Protein AF-A0A7V4M7P3-F1 (afdb_monomer_lite)

Structure (mmCIF, N/CA/C/O backbone):
data_AF-A0A7V4M7P3-F1
#
_entry.id   AF-A0A7V4M7P3-F1
#
loop_
_atom_site.group_PDB
_atom_site.id
_atom_site.type_symbol
_atom_site.label_atom_id
_atom_site.label_alt_id
_atom_site.label_comp_id
_atom_site.label_asym_id
_atom_site.label_entity_id
_atom_site.label_seq_id
_atom_site.pdbx_PDB_ins_code
_atom_site.Cartn_x
_atom_site.Cartn_y
_atom_site.Cartn_z
_atom_site.occupancy
_atom_site.B_iso_or_equiv
_atom_site.auth_seq_id
_atom_site.auth_comp_id
_atom_site.auth_asym_id
_atom_site.auth_atom_id
_atom_site.pdbx_PDB_model_num
ATOM 1 N N . MET A 1 1 ? 1.910 -4.313 -19.847 1.00 53.31 1 MET A N 1
ATOM 2 C CA . MET A 1 1 ? 0.490 -4.095 -19.519 1.00 53.31 1 MET A CA 1
ATOM 3 C C . MET A 1 1 ? 0.227 -3.585 -18.093 1.00 53.31 1 MET A C 1
ATOM 5 O O . MET A 1 1 ? -0.874 -3.086 -17.910 1.00 53.31 1 MET A O 1
ATOM 9 N N . PRO A 1 2 ? 1.155 -3.597 -17.107 1.00 72.12 2 PRO A N 1
ATOM 10 C CA . PRO A 1 2 ? 0.784 -3.176 -15.752 1.00 72.12 2 PRO A CA 1
ATOM 11 C C . PRO A 1 2 ? 0.782 -1.652 -15.517 1.00 72.12 2 PRO A C 1
ATOM 13 O O . PRO A 1 2 ? 0.128 -1.209 -14.586 1.00 72.12 2 PRO A O 1
ATOM 16 N N . ALA A 1 3 ? 1.414 -0.833 -16.373 1.00 81.75 3 ALA A N 1
ATOM 17 C CA . ALA A 1 3 ? 1.549 0.619 -16.157 1.00 81.75 3 ALA A CA 1
ATOM 18 C C . ALA A 1 3 ? 0.214 1.352 -15.902 1.00 81.75 3 ALA A C 1
ATOM 20 O O . ALA A 1 3 ? 0.038 1.976 -14.858 1.00 81.75 3 ALA A O 1
ATOM 21 N N . HIS A 1 4 ? -0.758 1.232 -16.815 1.00 90.56 4 HIS A N 1
ATOM 22 C CA . HIS A 1 4 ? -2.083 1.846 -16.637 1.00 90.56 4 HIS A CA 1
ATOM 23 C C . HIS A 1 4 ? -2.859 1.228 -15.465 1.00 90.56 4 HIS A C 1
ATOM 25 O O . HIS A 1 4 ? -3.586 1.936 -14.773 1.00 90.56 4 HIS A O 1
ATOM 31 N N . GLY A 1 5 ? -2.670 -0.073 -15.218 1.00 95.06 5 GLY A N 1
ATOM 32 C CA . GLY A 1 5 ? -3.267 -0.767 -14.079 1.00 95.06 5 GLY A CA 1
ATOM 33 C C . GLY A 1 5 ? -2.777 -0.204 -12.747 1.00 95.06 5 GLY A C 1
ATOM 34 O O . GLY A 1 5 ? -3.590 0.104 -11.884 1.00 95.06 5 GLY A O 1
ATOM 35 N N . PHE A 1 6 ? -1.469 0.012 -12.600 1.00 96.44 6 PHE A N 1
ATOM 36 C CA . PHE A 1 6 ? -0.880 0.614 -11.404 1.00 96.44 6 PHE A CA 1
ATOM 37 C C . PHE A 1 6 ? -1.306 2.067 -11.201 1.00 96.44 6 PHE A C 1
ATOM 39 O O . PHE A 1 6 ? -1.576 2.453 -10.069 1.00 96.44 6 PHE A O 1
ATOM 46 N N . LEU A 1 7 ? -1.447 2.856 -12.271 1.00 96.88 7 LEU A N 1
ATOM 47 C CA . LEU A 1 7 ? -1.985 4.219 -12.170 1.00 96.88 7 LEU A CA 1
ATOM 48 C C . LEU A 1 7 ? -3.429 4.225 -11.662 1.00 96.88 7 LEU A C 1
ATOM 50 O O . LEU A 1 7 ? -3.742 4.939 -10.711 1.00 96.88 7 LEU A O 1
ATOM 54 N N . GLY A 1 8 ? -4.295 3.410 -12.272 1.00 97.81 8 GLY A N 1
ATOM 55 C CA . GLY A 1 8 ? -5.697 3.307 -11.871 1.00 97.81 8 GLY A CA 1
ATOM 56 C C . GLY A 1 8 ? -5.849 2.794 -10.440 1.00 97.81 8 GLY A C 1
ATOM 57 O O . GLY A 1 8 ? -6.530 3.417 -9.629 1.00 97.81 8 GLY A O 1
ATOM 58 N N . LEU A 1 9 ? -5.161 1.700 -10.102 1.00 98.06 9 LEU A N 1
ATOM 59 C CA . LEU A 1 9 ? -5.172 1.135 -8.752 1.00 98.06 9 LEU A CA 1
ATOM 60 C C . LEU A 1 9 ? -4.588 2.108 -7.727 1.00 98.06 9 LEU A C 1
ATOM 62 O O . LEU A 1 9 ? -5.192 2.308 -6.682 1.00 98.06 9 LEU A O 1
ATOM 66 N N . GLY A 1 10 ? -3.457 2.745 -8.025 1.00 98.44 10 GLY A N 1
ATOM 67 C CA . GLY A 1 10 ? -2.821 3.712 -7.135 1.00 98.44 10 GLY A CA 1
ATOM 68 C C . GLY A 1 10 ? -3.724 4.910 -6.853 1.00 98.44 10 GLY A C 1
ATOM 69 O O . GLY A 1 10 ? -3.871 5.301 -5.699 1.00 98.44 10 GLY A O 1
ATOM 70 N N . GLY A 1 11 ? -4.408 5.437 -7.874 1.00 98.69 11 GLY A N 1
ATOM 71 C CA . GLY A 1 11 ? -5.396 6.504 -7.708 1.00 98.69 11 GLY A CA 1
ATOM 72 C C . GLY A 1 11 ? -6.587 6.089 -6.838 1.00 98.69 11 GLY A C 1
ATOM 73 O O . GLY A 1 11 ? -6.955 6.812 -5.913 1.00 98.69 11 GLY A O 1
ATOM 74 N N . LEU A 1 12 ? -7.159 4.905 -7.082 1.00 98.75 12 LEU A N 1
ATOM 75 C CA . LEU A 1 12 ? -8.274 4.378 -6.284 1.00 98.75 12 LEU A CA 1
ATOM 76 C C . LEU A 1 12 ? -7.870 4.110 -4.827 1.00 98.75 12 LEU A C 1
ATOM 78 O O . LEU A 1 12 ? -8.619 4.439 -3.909 1.00 98.75 12 LEU A O 1
ATOM 82 N N . LEU A 1 13 ? -6.679 3.554 -4.604 1.00 98.81 13 LEU A N 1
ATOM 83 C CA . LEU A 1 13 ? -6.144 3.284 -3.269 1.00 98.81 13 LEU A CA 1
ATOM 84 C C . LEU A 1 13 ? -5.814 4.582 -2.525 1.00 98.81 13 LEU A C 1
ATOM 86 O O . LEU A 1 13 ? -6.142 4.712 -1.349 1.00 98.81 13 LEU A O 1
ATOM 90 N N . ALA A 1 14 ? -5.261 5.588 -3.209 1.00 98.81 14 ALA A N 1
ATOM 91 C CA . ALA A 1 14 ? -5.043 6.907 -2.622 1.00 98.81 14 ALA A CA 1
ATOM 92 C C . ALA A 1 14 ? -6.375 7.558 -2.217 1.00 98.81 14 ALA A C 1
ATOM 94 O O . ALA A 1 14 ? -6.498 8.048 -1.096 1.00 98.81 14 ALA A O 1
ATOM 95 N N . ALA A 1 15 ? -7.401 7.497 -3.074 1.00 98.81 15 ALA A N 1
ATOM 96 C CA . ALA A 1 15 ? -8.739 7.988 -2.746 1.00 98.81 15 ALA A CA 1
ATOM 97 C C . ALA A 1 15 ? -9.341 7.257 -1.530 1.00 98.81 15 ALA A C 1
ATOM 99 O O . ALA A 1 15 ? -9.865 7.898 -0.617 1.00 98.81 15 ALA A O 1
ATOM 100 N N . ALA A 1 16 ? -9.205 5.928 -1.468 1.00 98.81 16 ALA A N 1
ATOM 101 C CA . ALA A 1 16 ? -9.634 5.137 -0.318 1.00 98.81 16 ALA A CA 1
ATOM 102 C C . ALA A 1 16 ? -8.871 5.519 0.963 1.00 98.81 16 ALA A C 1
ATOM 104 O O . ALA A 1 16 ? -9.480 5.642 2.025 1.00 98.81 16 ALA A O 1
ATOM 105 N N . ALA A 1 17 ? -7.560 5.759 0.877 1.00 98.75 17 ALA A N 1
ATOM 106 C CA . ALA A 1 17 ? -6.753 6.217 2.003 1.00 98.75 17 ALA A CA 1
ATOM 107 C C . ALA A 1 17 ? -7.193 7.604 2.506 1.00 98.75 17 ALA A C 1
ATOM 109 O O . ALA A 1 17 ? -7.270 7.798 3.718 1.00 98.75 17 ALA A O 1
ATOM 110 N N . VAL A 1 18 ? -7.556 8.541 1.618 1.00 98.62 18 VAL A N 1
ATOM 111 C CA . VAL A 1 18 ? -8.148 9.835 2.019 1.00 98.62 18 VAL A CA 1
ATOM 112 C C . VAL A 1 18 ? -9.466 9.625 2.760 1.00 98.62 18 VAL A C 1
ATOM 114 O O . VAL A 1 18 ? -9.647 10.175 3.845 1.00 98.62 18 VAL A O 1
ATOM 117 N N . ALA A 1 19 ? -10.372 8.813 2.207 1.00 98.62 19 ALA A N 1
ATOM 118 C CA . ALA A 1 19 ? -11.671 8.546 2.821 1.00 98.62 19 ALA A CA 1
ATOM 119 C C . ALA A 1 19 ? -11.521 7.911 4.214 1.00 98.62 19 ALA A C 1
ATOM 121 O O . ALA A 1 19 ? -12.120 8.378 5.182 1.00 98.62 19 ALA A O 1
ATOM 122 N N . LEU A 1 20 ? -10.661 6.896 4.340 1.00 98.25 20 LEU A N 1
ATOM 123 C CA . LEU A 1 20 ? -10.349 6.260 5.620 1.00 98.25 20 LEU A CA 1
ATOM 124 C C . LEU A 1 20 ? -9.691 7.248 6.589 1.00 98.25 20 LEU A C 1
ATOM 126 O O . LEU A 1 20 ? -10.092 7.315 7.745 1.00 98.25 20 LEU A O 1
ATOM 130 N N . GLY A 1 21 ? -8.747 8.072 6.133 1.00 97.81 21 GLY A N 1
ATOM 131 C CA . GLY A 1 21 ? -8.128 9.116 6.953 1.00 97.81 21 GLY A CA 1
ATOM 132 C C . GLY A 1 21 ? -9.138 10.120 7.508 1.00 97.81 21 GLY A C 1
ATOM 133 O O . GLY A 1 21 ? -9.087 10.450 8.695 1.00 97.81 21 GLY A O 1
ATOM 134 N N . ALA A 1 22 ? -10.099 10.546 6.685 1.00 97.38 22 ALA A N 1
ATOM 135 C CA . ALA A 1 22 ? -11.184 11.425 7.109 1.00 97.38 22 ALA A CA 1
ATOM 136 C C . ALA A 1 22 ? -12.079 10.761 8.169 1.00 97.38 22 ALA A C 1
ATOM 138 O O . ALA A 1 22 ? -12.398 11.408 9.172 1.00 97.38 22 ALA A O 1
ATOM 139 N N . LEU A 1 23 ? -12.415 9.474 7.996 1.00 95.38 23 LEU A N 1
ATOM 140 C CA . LEU A 1 23 ? -13.143 8.681 8.996 1.00 95.38 23 LEU A CA 1
ATOM 141 C C . LEU A 1 23 ? -12.370 8.590 10.317 1.00 95.38 23 LEU A C 1
ATOM 143 O O . LEU A 1 23 ? -12.949 8.829 11.375 1.00 95.38 23 LEU A O 1
ATOM 147 N N . GLY A 1 24 ? -11.063 8.324 10.265 1.00 94.75 24 GLY A N 1
ATOM 148 C CA . GLY A 1 24 ? -10.194 8.303 11.445 1.00 94.75 24 GLY A CA 1
ATOM 149 C C . GLY A 1 24 ? -10.238 9.619 12.224 1.00 94.75 24 GLY A C 1
ATOM 150 O O . GLY A 1 24 ? -10.479 9.630 13.429 1.00 94.75 24 GLY A O 1
ATOM 151 N N . ALA A 1 25 ? -10.071 10.739 11.518 1.00 92.44 25 ALA A N 1
ATOM 152 C CA . ALA A 1 25 ? -9.994 12.064 12.129 1.00 92.44 25 ALA A CA 1
ATOM 153 C C . ALA A 1 25 ? -11.327 12.575 12.707 1.00 92.44 25 ALA A C 1
ATOM 155 O O . ALA A 1 25 ? -11.313 13.260 13.731 1.00 92.44 25 ALA A O 1
ATOM 156 N N . HIS A 1 26 ? -12.461 12.261 12.069 1.00 92.75 26 HIS A N 1
ATOM 157 C CA . HIS A 1 26 ? -13.758 12.864 12.412 1.00 92.75 26 HIS A CA 1
ATOM 158 C C . HIS A 1 26 ? -14.738 11.887 13.063 1.00 92.75 26 HIS A C 1
ATOM 160 O O . HIS A 1 26 ? -15.415 12.259 14.018 1.00 92.75 26 HIS A O 1
ATOM 166 N N . ALA A 1 27 ? -14.824 10.651 12.566 1.00 91.44 27 ALA A N 1
ATOM 167 C CA . ALA A 1 27 ? -15.805 9.676 13.040 1.00 91.44 27 ALA A CA 1
ATOM 168 C C . ALA A 1 27 ? -15.251 8.805 14.173 1.00 91.44 27 ALA A C 1
ATOM 170 O O . ALA A 1 27 ? -15.942 8.551 15.153 1.00 91.44 27 ALA A O 1
ATOM 171 N N . PHE A 1 28 ? -13.999 8.354 14.065 1.00 91.06 28 PHE A N 1
ATOM 172 C CA . PHE A 1 28 ? -13.452 7.344 14.976 1.00 91.06 28 PHE A CA 1
ATOM 173 C C . PHE A 1 28 ? -12.724 7.903 16.195 1.00 91.06 28 PHE A C 1
ATOM 175 O O . PHE A 1 28 ? -12.520 7.163 17.158 1.00 91.06 28 PHE A O 1
ATOM 182 N N . LYS A 1 29 ? -12.401 9.202 16.206 1.00 85.31 29 LYS A N 1
ATOM 183 C CA . LYS A 1 29 ? -11.643 9.853 17.284 1.00 85.31 29 LYS A CA 1
ATOM 184 C C . LYS A 1 29 ? -12.223 9.623 18.687 1.00 85.31 29 LYS A C 1
ATOM 186 O O . LYS A 1 29 ? -11.463 9.464 19.633 1.00 85.31 29 LYS A O 1
ATOM 191 N N . ASN A 1 30 ? -13.551 9.582 18.803 1.00 89.19 30 ASN A N 1
ATOM 192 C CA . ASN A 1 30 ? -14.254 9.393 20.077 1.00 89.19 30 ASN A CA 1
ATOM 193 C C . ASN A 1 30 ? -14.856 7.984 20.237 1.00 89.19 30 ASN A C 1
ATOM 195 O O . ASN A 1 30 ? -15.455 7.694 21.268 1.00 89.19 30 ASN A O 1
ATOM 199 N N . CYS A 1 31 ? -14.738 7.124 19.220 1.00 90.38 31 CYS A N 1
ATOM 200 C CA . CYS A 1 31 ? -15.324 5.779 19.215 1.00 90.38 31 CYS A CA 1
ATOM 201 C C . CYS A 1 31 ? -14.288 4.680 19.469 1.00 90.38 31 CYS A C 1
ATOM 203 O O . CYS A 1 31 ? -14.643 3.608 19.952 1.00 90.38 31 CYS A O 1
ATOM 205 N N . LEU A 1 32 ? -13.026 4.926 19.119 1.00 92.94 32 LEU A N 1
ATOM 206 C CA . LEU A 1 32 ? -11.940 3.966 19.276 1.00 92.94 32 LEU A CA 1
ATOM 207 C C . LEU A 1 32 ? -11.101 4.281 20.511 1.00 92.94 32 LEU A C 1
ATOM 209 O O . LEU A 1 32 ? -10.886 5.444 20.854 1.00 92.94 32 LEU A O 1
ATOM 213 N N . ALA A 1 33 ? -10.556 3.238 21.141 1.00 94.50 33 ALA A N 1
ATOM 214 C CA . ALA A 1 33 ? -9.518 3.427 22.144 1.00 94.50 33 ALA A CA 1
ATOM 215 C C . ALA A 1 33 ? -8.292 4.123 21.511 1.00 94.50 33 ALA A C 1
ATOM 217 O O . ALA A 1 33 ? -8.000 3.872 20.335 1.00 94.50 33 ALA A O 1
ATOM 218 N N . PRO A 1 34 ? -7.517 4.928 22.267 1.00 94.25 34 PRO A N 1
ATOM 219 C CA . PRO A 1 34 ? -6.381 5.679 21.723 1.00 94.25 34 PRO A CA 1
ATOM 220 C C . PRO A 1 34 ? -5.407 4.822 20.898 1.00 94.25 34 PRO A C 1
ATOM 222 O O . PRO A 1 34 ? -5.044 5.191 19.786 1.00 94.25 34 PRO A O 1
ATOM 225 N N . GLN A 1 35 ? -5.076 3.620 21.380 1.00 93.44 35 GLN A N 1
ATOM 226 C CA . GLN A 1 35 ? -4.191 2.684 20.677 1.00 93.44 35 GLN A CA 1
ATOM 227 C C . GLN A 1 35 ? -4.774 2.177 19.344 1.00 93.44 35 GLN A C 1
ATOM 229 O O . GLN A 1 35 ? -4.044 1.999 18.365 1.00 93.44 35 GLN A O 1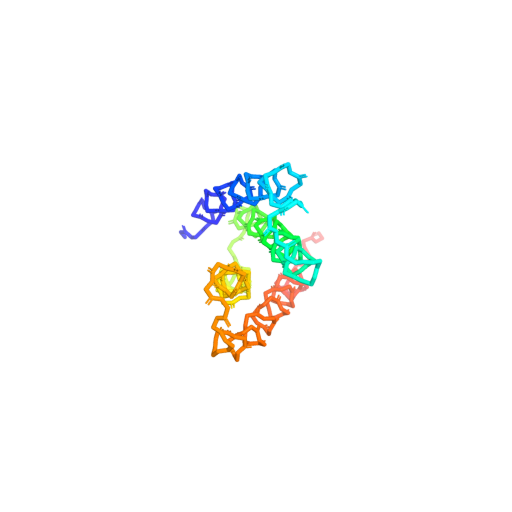
ATOM 234 N N . GLN A 1 36 ? -6.087 1.932 19.283 1.00 95.25 36 GLN A N 1
ATOM 235 C CA . GLN A 1 36 ? -6.755 1.521 18.045 1.00 95.25 36 GLN A CA 1
ATOM 236 C C . GLN A 1 36 ? -6.770 2.664 17.031 1.00 95.25 36 GLN A C 1
ATOM 238 O O . GLN A 1 36 ? -6.524 2.429 15.850 1.00 95.25 36 GLN A O 1
ATOM 243 N N . LEU A 1 37 ? -7.000 3.895 17.493 1.00 96.56 37 LEU A N 1
ATOM 244 C CA . LEU A 1 37 ? -6.977 5.080 16.644 1.00 96.56 37 LEU A CA 1
ATOM 245 C C . LEU A 1 37 ? -5.574 5.339 16.071 1.00 96.56 37 LEU A C 1
ATOM 247 O O . LEU A 1 37 ? -5.437 5.558 14.870 1.00 96.56 37 LEU A O 1
ATOM 251 N N . GLU A 1 38 ? -4.521 5.241 16.885 1.00 97.06 38 GLU A N 1
ATOM 252 C CA . GLU A 1 38 ? -3.134 5.357 16.407 1.00 97.06 38 GLU A CA 1
ATOM 253 C C . GLU A 1 38 ? -2.773 4.272 15.386 1.00 97.06 38 GLU A C 1
ATOM 255 O O . GLU A 1 38 ? -2.153 4.545 14.353 1.00 97.06 38 GLU A O 1
ATOM 260 N N . THR A 1 39 ? -3.210 3.037 15.632 1.00 97.44 39 THR A N 1
ATOM 261 C CA . THR A 1 39 ? -2.999 1.928 14.695 1.00 97.44 39 THR A CA 1
ATOM 262 C C . THR A 1 39 ? -3.745 2.163 13.382 1.00 97.44 39 THR A C 1
ATOM 264 O O . THR A 1 39 ? -3.192 1.942 12.304 1.00 97.44 39 THR A O 1
ATOM 267 N N . PHE A 1 40 ? -4.976 2.672 13.453 1.00 98.12 40 PHE A N 1
ATOM 268 C CA . PHE A 1 40 ? -5.755 3.056 12.282 1.00 98.12 40 PHE A CA 1
ATOM 269 C C . PHE A 1 40 ? -5.047 4.156 11.477 1.00 98.12 40 PHE A C 1
ATOM 271 O O . PHE A 1 40 ? -4.909 4.038 10.260 1.00 98.12 40 PHE A O 1
ATOM 278 N N . HIS A 1 41 ? -4.524 5.192 12.139 1.00 98.25 41 HIS A N 1
ATOM 279 C CA . HIS A 1 41 ? -3.756 6.247 11.473 1.00 98.25 41 HIS A CA 1
ATOM 280 C C . HIS A 1 41 ? -2.465 5.724 10.840 1.00 98.25 41 HIS A C 1
ATOM 282 O O . HIS A 1 41 ? -2.129 6.129 9.727 1.00 98.25 41 HIS A O 1
ATOM 288 N N . THR A 1 42 ? -1.783 4.776 11.486 1.00 98.38 42 THR A N 1
ATOM 289 C CA . THR A 1 42 ? -0.620 4.091 10.905 1.00 98.38 42 THR A CA 1
ATOM 290 C C . THR A 1 42 ? -1.017 3.333 9.637 1.00 98.38 42 THR A C 1
ATOM 292 O O . THR A 1 42 ? -0.365 3.469 8.602 1.00 98.38 42 THR A O 1
ATOM 295 N N . ALA A 1 43 ? -2.128 2.595 9.668 1.00 98.56 43 ALA A N 1
ATOM 296 C CA . ALA A 1 43 ? -2.645 1.886 8.503 1.00 98.56 43 ALA A CA 1
ATOM 297 C C . ALA A 1 43 ? -2.950 2.838 7.332 1.00 98.56 43 ALA A C 1
ATOM 299 O O . ALA A 1 43 ? -2.522 2.559 6.209 1.00 98.56 43 ALA A O 1
ATOM 300 N N . VAL A 1 44 ? -3.606 3.978 7.600 1.00 98.75 44 VAL A N 1
ATOM 301 C CA . VAL A 1 44 ? -3.888 5.037 6.607 1.00 98.75 44 VAL A CA 1
ATOM 302 C C . VAL A 1 44 ? -2.609 5.630 6.036 1.00 98.75 44 VAL A C 1
ATOM 304 O O . VAL A 1 44 ? -2.491 5.775 4.819 1.00 98.75 44 VAL A O 1
ATOM 307 N N . HIS A 1 45 ? -1.638 5.945 6.889 1.00 98.81 45 HIS A N 1
ATOM 308 C CA . HIS A 1 45 ? -0.380 6.546 6.467 1.00 98.81 45 HIS A CA 1
ATOM 309 C C . HIS A 1 45 ? 0.389 5.632 5.504 1.00 98.81 45 HIS A C 1
ATOM 311 O O . HIS A 1 45 ? 0.736 6.044 4.395 1.00 98.81 45 HIS A O 1
ATOM 317 N N . TYR A 1 46 ? 0.578 4.365 5.882 1.00 98.81 46 TYR A N 1
ATOM 318 C CA . TYR A 1 46 ? 1.244 3.386 5.025 1.00 98.81 46 TYR A CA 1
ATOM 319 C C . TYR A 1 46 ? 0.424 3.078 3.764 1.00 98.81 46 TYR A C 1
ATOM 321 O O . TYR A 1 46 ? 1.008 2.926 2.694 1.00 98.81 46 TYR A O 1
ATOM 329 N N . HIS A 1 47 ? -0.909 3.058 3.842 1.00 98.88 47 HIS A N 1
ATOM 330 C CA . HIS A 1 47 ? -1.769 2.890 2.668 1.00 98.88 47 HIS A CA 1
ATOM 331 C C . HIS A 1 47 ? -1.530 4.017 1.652 1.00 98.88 47 HIS A C 1
ATOM 333 O O . HIS A 1 47 ? -1.252 3.742 0.487 1.00 98.88 47 HIS A O 1
ATOM 339 N N . MET A 1 48 ? -1.558 5.276 2.099 1.00 98.88 48 MET A N 1
ATOM 340 C CA . MET A 1 48 ? -1.359 6.441 1.235 1.00 98.88 48 MET A CA 1
ATOM 341 C C . MET A 1 48 ? 0.035 6.462 0.595 1.00 98.88 48 MET A C 1
ATOM 343 O O . MET A 1 48 ? 0.148 6.625 -0.619 1.00 98.88 48 MET A O 1
ATOM 347 N N . ILE A 1 49 ? 1.098 6.260 1.383 1.00 98.88 49 ILE A N 1
ATOM 348 C CA . ILE A 1 49 ? 2.480 6.288 0.873 1.00 98.88 49 ILE A CA 1
ATOM 349 C C . ILE A 1 49 ? 2.677 5.267 -0.251 1.00 98.88 49 ILE A C 1
ATOM 351 O O . ILE A 1 49 ? 3.266 5.583 -1.285 1.00 98.88 49 ILE A O 1
ATOM 355 N N . HIS A 1 50 ? 2.163 4.051 -0.077 1.00 98.81 50 HIS A N 1
ATOM 356 C CA . HIS A 1 50 ? 2.361 2.987 -1.058 1.00 98.81 50 HIS A CA 1
ATOM 357 C C . HIS A 1 50 ? 1.384 3.080 -2.232 1.00 98.81 50 HIS A C 1
ATOM 359 O O . HIS A 1 50 ? 1.733 2.659 -3.331 1.00 98.81 50 HIS A O 1
ATOM 365 N N . ALA A 1 51 ? 0.214 3.700 -2.053 1.00 98.88 51 ALA A N 1
ATOM 366 C CA . ALA A 1 51 ? -0.652 4.071 -3.168 1.00 98.88 51 ALA A CA 1
ATOM 367 C C . ALA A 1 51 ? 0.029 5.110 -4.075 1.00 98.88 51 ALA A C 1
ATOM 369 O O . ALA A 1 51 ? 0.052 4.942 -5.293 1.00 98.88 51 ALA A O 1
ATOM 370 N N . ILE A 1 52 ? 0.670 6.130 -3.490 1.00 98.81 52 ILE A N 1
ATOM 371 C CA . ILE A 1 52 ? 1.497 7.096 -4.232 1.00 98.81 52 ILE A CA 1
ATOM 372 C C . ILE A 1 52 ? 2.678 6.386 -4.907 1.00 98.81 52 ILE A C 1
ATOM 374 O O . ILE A 1 52 ? 2.942 6.624 -6.084 1.00 98.81 52 ILE A O 1
ATOM 378 N N . GLY A 1 53 ? 3.351 5.470 -4.203 1.00 98.44 53 GLY A N 1
ATOM 379 C CA . GLY A 1 53 ? 4.397 4.623 -4.782 1.00 98.44 53 GLY A CA 1
ATOM 380 C C . GLY A 1 53 ? 3.918 3.854 -6.019 1.00 98.44 53 GLY A C 1
ATOM 381 O O . GLY A 1 53 ? 4.605 3.838 -7.039 1.00 98.44 53 GLY A O 1
ATOM 382 N N . LEU A 1 54 ? 2.702 3.302 -5.979 1.00 98.19 54 LEU A N 1
ATOM 383 C CA . LEU A 1 54 ? 2.091 2.591 -7.103 1.00 98.19 54 LEU A CA 1
ATOM 384 C C . LEU A 1 54 ? 1.833 3.515 -8.305 1.00 98.19 54 LEU A C 1
ATOM 386 O O . LEU A 1 54 ? 2.097 3.131 -9.446 1.00 98.19 54 LEU A O 1
ATOM 390 N N . ILE A 1 55 ? 1.394 4.755 -8.059 1.00 98.50 55 ILE A N 1
ATOM 391 C CA . ILE A 1 55 ? 1.256 5.783 -9.104 1.00 98.50 55 ILE A CA 1
ATOM 392 C C . ILE A 1 55 ? 2.624 6.091 -9.727 1.00 98.50 55 ILE A C 1
ATOM 394 O O . ILE A 1 55 ? 2.745 6.106 -10.951 1.00 98.50 55 ILE A O 1
ATOM 398 N N . ILE A 1 56 ? 3.668 6.279 -8.910 1.00 97.75 56 ILE A N 1
ATOM 399 C CA . ILE A 1 56 ? 5.039 6.537 -9.382 1.00 97.75 56 ILE A CA 1
ATOM 400 C C . ILE A 1 56 ? 5.536 5.383 -10.261 1.00 97.75 56 ILE A C 1
ATOM 402 O O . ILE A 1 56 ? 6.021 5.621 -11.368 1.00 97.75 56 ILE A O 1
ATOM 406 N N . VAL A 1 57 ? 5.372 4.135 -9.813 1.00 97.19 57 VAL A N 1
ATOM 407 C CA . VAL A 1 57 ? 5.707 2.935 -10.598 1.00 97.19 57 VAL A CA 1
ATOM 408 C C . VAL A 1 57 ? 4.970 2.939 -11.938 1.00 97.19 57 VAL A C 1
ATOM 410 O O . VAL A 1 57 ? 5.578 2.685 -12.981 1.00 97.19 57 VAL A O 1
ATOM 413 N N . GLY A 1 58 ? 3.673 3.254 -11.926 1.00 96.31 58 GLY A N 1
ATOM 414 C CA . GLY A 1 58 ? 2.855 3.371 -13.128 1.00 96.31 58 GLY A CA 1
ATOM 415 C C . GLY A 1 58 ? 3.390 4.418 -14.108 1.00 96.31 58 GLY A C 1
ATOM 416 O O . GLY A 1 58 ? 3.584 4.103 -15.281 1.00 96.31 58 GLY A O 1
ATOM 417 N N . LEU A 1 59 ? 3.705 5.626 -13.625 1.00 96.44 59 LEU A N 1
ATOM 418 C CA . LEU A 1 59 ? 4.263 6.724 -14.428 1.00 96.44 59 LEU A CA 1
ATOM 419 C C . LEU A 1 59 ? 5.625 6.371 -15.039 1.00 96.44 59 LEU A C 1
ATOM 421 O O . LEU A 1 59 ? 5.860 6.617 -16.224 1.00 96.44 59 LEU A O 1
ATOM 425 N N . LEU A 1 60 ? 6.524 5.767 -14.261 1.00 94.00 60 LEU A N 1
ATOM 426 C CA . LEU A 1 60 ? 7.829 5.322 -14.759 1.00 94.00 60 LEU A CA 1
ATOM 427 C C . LEU A 1 60 ? 7.669 4.246 -15.841 1.00 94.00 60 LEU A C 1
ATOM 429 O O . LEU A 1 60 ? 8.312 4.303 -16.892 1.00 94.00 60 LEU A O 1
ATOM 433 N N . SER A 1 61 ? 6.736 3.319 -15.629 1.00 92.19 61 SER A N 1
ATOM 434 C CA . SER A 1 61 ? 6.455 2.220 -16.555 1.00 92.19 61 SER A CA 1
ATOM 435 C C . SER A 1 61 ? 5.802 2.664 -17.871 1.00 92.19 61 SER A C 1
ATOM 437 O O . SER A 1 61 ? 5.821 1.894 -18.835 1.00 92.19 61 SER A O 1
ATOM 439 N N . LEU A 1 62 ? 5.253 3.888 -17.946 1.00 92.19 62 LEU A N 1
ATOM 440 C CA . LEU A 1 62 ? 4.812 4.496 -19.211 1.00 92.19 62 LEU A CA 1
ATOM 441 C C . LEU A 1 62 ? 5.991 4.849 -20.124 1.00 92.19 62 LEU A C 1
ATOM 443 O O . LEU A 1 62 ? 5.870 4.745 -21.340 1.00 92.19 62 LEU A O 1
ATOM 447 N N . HIS A 1 63 ? 7.125 5.251 -19.548 1.00 89.25 63 HIS A N 1
ATOM 448 C CA . HIS A 1 63 ? 8.299 5.679 -20.309 1.00 89.25 63 HIS A CA 1
ATOM 449 C C . HIS A 1 63 ? 9.145 4.491 -20.753 1.00 89.25 63 HIS A C 1
ATOM 451 O O . HIS A 1 63 ? 9.669 4.459 -21.865 1.00 89.25 63 HIS A O 1
ATOM 457 N N . ARG A 1 64 ? 9.297 3.501 -19.872 1.00 87.75 64 ARG A N 1
ATOM 458 C CA . ARG A 1 64 ? 10.106 2.316 -20.137 1.00 87.75 64 ARG A CA 1
ATOM 459 C C . ARG A 1 64 ? 9.610 1.144 -19.314 1.00 87.75 64 ARG A C 1
ATOM 461 O O . ARG A 1 64 ? 9.401 1.260 -18.111 1.00 87.75 64 ARG A O 1
ATOM 468 N N . ARG A 1 65 ? 9.533 -0.030 -19.935 1.00 85.81 65 ARG A N 1
ATOM 469 C CA . ARG A 1 65 ? 9.280 -1.268 -19.195 1.00 85.81 65 ARG A CA 1
ATOM 470 C C . ARG A 1 65 ? 10.511 -1.692 -18.401 1.00 85.81 65 ARG A C 1
ATOM 472 O O . ARG A 1 65 ? 11.612 -1.756 -18.940 1.00 85.81 65 ARG A O 1
ATOM 479 N N . CYS A 1 66 ? 10.309 -2.017 -17.131 1.00 90.81 66 CYS A N 1
ATOM 480 C CA . CYS A 1 66 ? 11.334 -2.556 -16.251 1.00 90.81 66 CYS A CA 1
ATOM 481 C C . CYS A 1 66 ? 10.690 -3.612 -15.354 1.00 90.81 66 CYS A C 1
ATOM 483 O O . CYS A 1 66 ? 9.788 -3.294 -14.584 1.00 90.81 66 CYS A O 1
ATOM 485 N N . VAL A 1 67 ? 11.177 -4.855 -15.423 1.00 93.62 67 VAL A N 1
ATOM 486 C CA . VAL A 1 67 ? 10.662 -5.964 -14.596 1.00 93.62 67 VAL A CA 1
ATOM 487 C C . VAL A 1 67 ? 10.743 -5.631 -13.104 1.00 93.62 67 VAL A C 1
ATOM 489 O O . VAL A 1 67 ? 9.864 -6.007 -12.336 1.00 93.62 67 VAL A O 1
ATOM 492 N N . MET A 1 68 ? 11.764 -4.873 -12.694 1.00 95.56 68 MET A N 1
ATOM 493 C CA . MET A 1 68 ? 11.938 -4.481 -11.298 1.00 95.56 68 MET A CA 1
ATOM 494 C C . MET A 1 68 ? 10.899 -3.449 -10.837 1.00 95.56 68 MET A C 1
ATOM 496 O O . MET A 1 68 ? 10.481 -3.474 -9.685 1.00 95.56 68 MET A O 1
ATOM 500 N N . TRP A 1 69 ? 10.426 -2.578 -11.732 1.00 95.44 69 TRP A N 1
ATOM 501 C CA . TRP A 1 69 ? 9.317 -1.667 -11.430 1.00 95.44 69 TRP A CA 1
ATOM 502 C C . TRP A 1 69 ? 7.983 -2.411 -11.371 1.00 95.44 69 TRP A C 1
ATOM 504 O O . TRP A 1 69 ? 7.180 -2.140 -10.484 1.00 95.44 69 TRP A O 1
ATOM 514 N N . ASP A 1 70 ? 7.779 -3.410 -12.232 1.00 95.44 70 ASP A N 1
ATOM 515 C CA . ASP A 1 70 ? 6.599 -4.274 -12.145 1.00 95.44 70 ASP A CA 1
ATOM 516 C C . ASP A 1 70 ? 6.562 -5.028 -10.805 1.00 95.44 70 ASP A C 1
ATOM 518 O O . ASP A 1 70 ? 5.536 -5.037 -10.123 1.00 95.44 70 ASP A O 1
ATOM 522 N N . ALA A 1 71 ? 7.699 -5.596 -10.387 1.00 96.94 71 ALA A N 1
ATOM 523 C CA . ALA A 1 71 ? 7.847 -6.227 -9.077 1.00 96.94 71 ALA A CA 1
ATOM 524 C C . ALA A 1 71 ? 7.589 -5.236 -7.930 1.00 96.94 71 ALA A C 1
ATOM 526 O O . ALA A 1 71 ? 6.893 -5.581 -6.974 1.00 96.94 71 ALA A O 1
ATOM 527 N N . ALA A 1 72 ? 8.084 -3.997 -8.049 1.00 97.88 72 ALA A N 1
ATOM 528 C CA . ALA A 1 72 ? 7.834 -2.944 -7.071 1.00 97.88 72 ALA A CA 1
ATOM 529 C C . 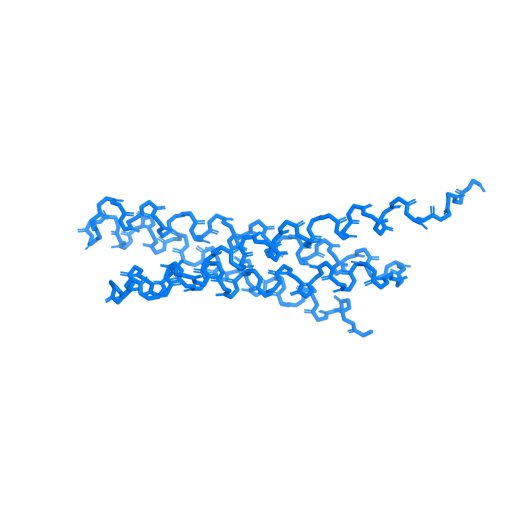ALA A 1 72 ? 6.336 -2.664 -6.896 1.00 97.88 72 ALA A C 1
ATOM 531 O O . ALA A 1 72 ? 5.840 -2.658 -5.770 1.00 97.88 72 ALA A O 1
ATOM 532 N N . GLY A 1 73 ? 5.602 -2.497 -8.001 1.00 97.94 73 GLY A N 1
ATOM 533 C CA . GLY A 1 73 ? 4.167 -2.219 -7.969 1.00 97.94 73 GLY A CA 1
ATOM 534 C C . GLY A 1 73 ? 3.356 -3.341 -7.317 1.00 97.94 73 GLY A C 1
ATOM 535 O O . GLY A 1 73 ? 2.532 -3.087 -6.438 1.00 97.94 73 GLY A O 1
ATOM 536 N N . TRP A 1 74 ? 3.628 -4.598 -7.675 1.00 98.31 74 TRP A N 1
ATOM 537 C CA . TRP A 1 74 ? 2.949 -5.740 -7.052 1.00 98.31 74 TRP A CA 1
ATOM 538 C C . TRP A 1 74 ? 3.283 -5.895 -5.567 1.00 98.31 74 TRP A C 1
ATOM 540 O O . TRP A 1 74 ? 2.386 -6.169 -4.771 1.00 98.31 74 TRP A O 1
ATOM 550 N N . ALA A 1 75 ? 4.541 -5.675 -5.176 1.00 98.62 75 ALA A N 1
ATOM 551 C CA . ALA A 1 75 ? 4.956 -5.732 -3.777 1.00 98.62 75 ALA A CA 1
ATOM 552 C C . ALA A 1 75 ? 4.294 -4.624 -2.938 1.00 98.62 75 ALA A C 1
ATOM 554 O O . ALA A 1 75 ? 3.811 -4.889 -1.838 1.00 98.62 75 ALA A O 1
ATOM 555 N N . MET A 1 76 ? 4.181 -3.406 -3.480 1.00 98.69 76 MET A N 1
ATOM 556 C CA . MET A 1 76 ? 3.448 -2.307 -2.844 1.00 98.69 76 MET A CA 1
ATOM 557 C C . MET A 1 76 ? 1.963 -2.635 -2.674 1.00 98.69 76 MET A C 1
ATOM 559 O O . MET A 1 76 ? 1.417 -2.443 -1.590 1.00 98.69 76 MET A O 1
ATOM 563 N N . LEU A 1 77 ? 1.311 -3.177 -3.707 1.00 98.62 77 LEU A N 1
ATOM 564 C CA . LEU A 1 77 ? -0.095 -3.576 -3.629 1.00 98.62 77 LEU A CA 1
ATOM 565 C C . LEU A 1 77 ? -0.320 -4.674 -2.578 1.00 98.62 77 LEU A C 1
ATOM 567 O O . LEU A 1 77 ? -1.218 -4.557 -1.745 1.00 98.62 77 LEU A O 1
ATOM 571 N N . ALA A 1 78 ? 0.519 -5.714 -2.585 1.00 9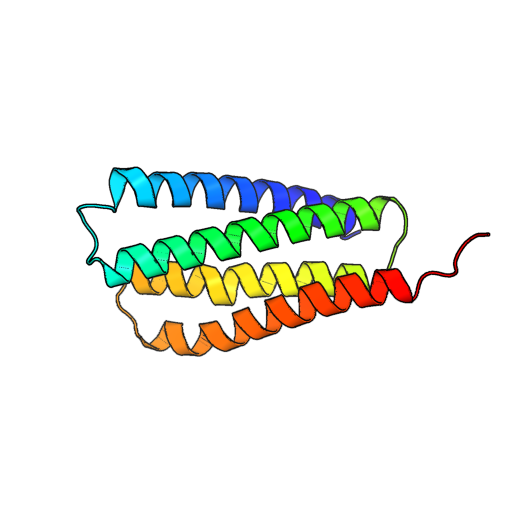8.62 78 ALA A N 1
ATOM 572 C CA . ALA A 1 78 ? 0.471 -6.781 -1.590 1.00 98.62 78 ALA A CA 1
ATOM 573 C C . ALA A 1 78 ? 0.686 -6.235 -0.172 1.00 98.62 78 ALA A C 1
ATOM 575 O O . ALA A 1 78 ? -0.042 -6.603 0.748 1.00 98.62 78 ALA A O 1
ATOM 576 N N . GLY A 1 79 ? 1.631 -5.307 -0.002 1.00 98.81 79 GLY A N 1
ATOM 577 C CA . GLY A 1 79 ? 1.860 -4.624 1.263 1.00 98.81 79 GLY A CA 1
ATOM 578 C C . GLY A 1 79 ? 0.643 -3.825 1.734 1.00 98.81 79 GLY A C 1
ATOM 579 O O . GLY A 1 79 ? 0.291 -3.918 2.904 1.00 98.81 79 GLY A O 1
ATOM 580 N N . ILE A 1 80 ? -0.071 -3.110 0.853 1.00 98.81 80 ILE A N 1
ATOM 581 C CA . ILE A 1 80 ? -1.290 -2.370 1.235 1.00 98.81 80 ILE A CA 1
ATOM 582 C C . ILE A 1 80 ? -2.341 -3.331 1.800 1.00 98.81 80 ILE A C 1
ATOM 584 O O . ILE A 1 80 ? -2.939 -3.053 2.839 1.00 98.81 80 ILE A O 1
ATOM 588 N N . VAL A 1 81 ? -2.540 -4.481 1.154 1.00 98.62 81 VAL A N 1
ATOM 589 C CA . VAL A 1 81 ? -3.516 -5.484 1.601 1.00 98.62 81 VAL A CA 1
ATOM 590 C C . VAL A 1 81 ? -3.081 -6.136 2.917 1.00 98.62 81 VAL A C 1
ATOM 592 O O . VAL A 1 81 ? -3.860 -6.187 3.868 1.00 98.62 81 VAL A O 1
ATOM 595 N N . LEU A 1 82 ? -1.840 -6.619 2.999 1.00 98.50 82 LEU A N 1
ATOM 596 C CA . LEU A 1 82 ? -1.357 -7.397 4.143 1.00 98.50 82 LEU A CA 1
ATOM 597 C C . LEU A 1 82 ? -1.009 -6.534 5.359 1.00 98.50 82 LEU A C 1
ATOM 599 O O . LEU A 1 82 ? -1.257 -6.950 6.483 1.00 98.50 82 LEU A O 1
ATOM 603 N N . PHE A 1 83 ? -0.450 -5.342 5.159 1.00 98.69 83 PHE A N 1
ATOM 604 C CA . PHE A 1 83 ? -0.107 -4.425 6.243 1.00 98.69 83 PHE A CA 1
ATOM 605 C C . PHE A 1 83 ? -1.323 -3.578 6.614 1.00 98.69 83 PHE A C 1
ATOM 607 O O . PHE A 1 83 ? -1.943 -3.798 7.652 1.00 98.69 83 PHE A O 1
ATOM 614 N N . SER A 1 84 ? -1.711 -2.634 5.752 1.00 98.69 84 SER A N 1
ATOM 615 C CA . SER A 1 84 ? -2.769 -1.673 6.074 1.00 98.69 84 SER A CA 1
ATOM 616 C C . SER A 1 84 ? -4.132 -2.350 6.205 1.00 98.69 84 SER A C 1
ATOM 618 O O . SER A 1 84 ? -4.845 -2.080 7.167 1.00 98.69 84 SER A O 1
ATOM 620 N N . GLY A 1 85 ? -4.472 -3.272 5.299 1.00 98.44 85 GLY A N 1
ATOM 621 C CA . GLY A 1 85 ? -5.718 -4.039 5.361 1.00 98.44 85 GLY A CA 1
ATOM 622 C C . GLY A 1 85 ? -5.870 -4.826 6.664 1.00 98.44 85 GLY A C 1
ATOM 623 O O . GLY A 1 85 ? -6.906 -4.721 7.322 1.00 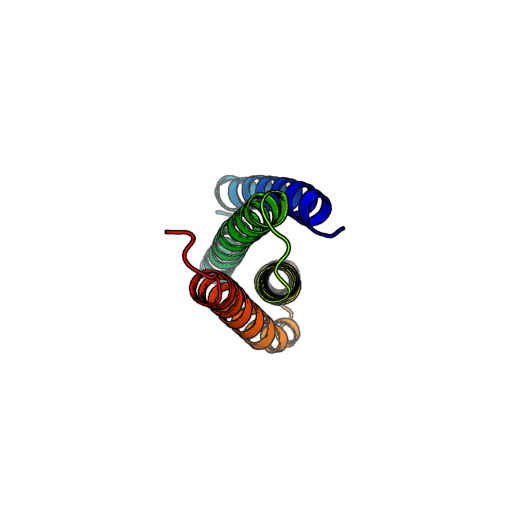98.44 85 GLY A O 1
ATOM 624 N N . CYS A 1 86 ? -4.830 -5.546 7.096 1.00 98.50 86 CYS A N 1
ATOM 625 C CA . CYS A 1 86 ? -4.878 -6.289 8.360 1.00 98.50 86 CYS A CA 1
ATOM 626 C C . CYS A 1 86 ? -4.976 -5.367 9.579 1.00 98.50 86 CYS A C 1
ATOM 628 O O . CYS A 1 86 ? -5.705 -5.697 10.511 1.00 98.50 86 CYS A O 1
ATOM 630 N N . LEU A 1 87 ? -4.315 -4.205 9.570 1.00 98.31 87 LEU A N 1
ATOM 631 C CA . LEU A 1 87 ? -4.466 -3.220 10.643 1.00 98.31 87 LEU A CA 1
ATOM 632 C C . LEU A 1 87 ?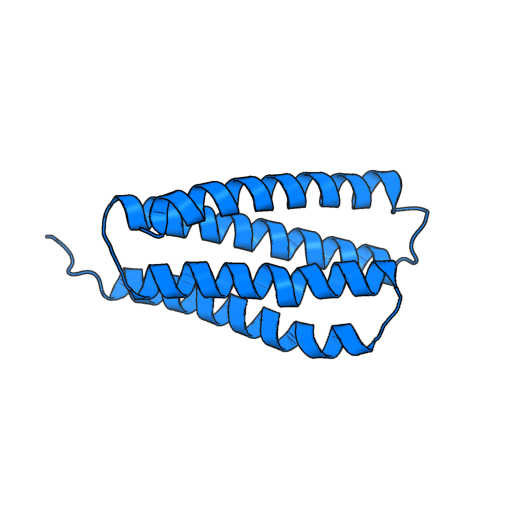 -5.888 -2.638 10.694 1.00 98.31 87 LEU A C 1
ATOM 634 O O . LEU A 1 87 ? -6.452 -2.539 11.781 1.00 98.31 87 LEU A O 1
ATOM 638 N N . TYR A 1 88 ? -6.511 -2.319 9.550 1.00 98.25 88 TYR A N 1
ATOM 639 C CA . TYR A 1 88 ? -7.916 -1.884 9.520 1.00 98.25 88 TYR A CA 1
ATOM 640 C C . TYR A 1 88 ? -8.852 -2.959 10.076 1.00 98.25 88 TYR A C 1
ATOM 642 O O . TYR A 1 88 ? -9.720 -2.666 10.898 1.00 98.25 88 TYR A O 1
ATOM 650 N N . LEU A 1 89 ? -8.660 -4.214 9.661 1.00 97.75 89 LEU A N 1
ATOM 651 C CA . LEU A 1 89 ? -9.460 -5.337 10.141 1.00 97.75 89 LEU A CA 1
ATOM 652 C C . LEU A 1 89 ? -9.228 -5.608 11.631 1.00 97.75 89 LEU A C 1
ATOM 654 O O . LEU A 1 89 ? -10.178 -5.927 12.344 1.00 97.75 89 LEU A O 1
ATOM 658 N N . TRP A 1 90 ? -8.000 -5.448 12.128 1.00 97.50 90 TRP A N 1
ATOM 659 C CA . TRP A 1 90 ? -7.710 -5.549 13.556 1.00 97.50 90 TRP A CA 1
ATOM 660 C C . TRP A 1 90 ? -8.427 -4.452 14.346 1.00 97.50 90 TRP A C 1
ATOM 662 O O . TRP A 1 90 ? -9.046 -4.754 15.362 1.00 97.50 90 TRP A O 1
ATOM 672 N N . VAL A 1 91 ? -8.428 -3.206 13.860 1.00 96.38 91 VAL A N 1
ATOM 673 C CA . VAL A 1 91 ? -9.180 -2.110 14.491 1.00 96.38 91 VAL A CA 1
ATOM 674 C C . VAL A 1 91 ? -10.679 -2.421 14.531 1.00 96.38 91 VAL A C 1
ATOM 676 O O . VAL A 1 91 ? -11.312 -2.195 15.559 1.00 96.38 91 VAL A O 1
ATOM 679 N N . ALA A 1 92 ? -11.234 -2.982 13.453 1.00 95.06 92 ALA A N 1
ATOM 680 C CA . ALA A 1 92 ? -12.659 -3.293 13.351 1.00 95.06 92 ALA A CA 1
ATOM 681 C C . ALA A 1 92 ? -13.098 -4.520 14.175 1.00 95.06 92 ALA A C 1
ATOM 683 O O . ALA A 1 92 ? -14.226 -4.558 14.656 1.00 95.06 92 ALA A O 1
ATOM 684 N N . THR A 1 93 ? -12.238 -5.533 14.320 1.00 95.38 93 THR A N 1
ATOM 685 C CA . THR A 1 93 ? -12.619 -6.844 14.892 1.00 95.38 93 THR A CA 1
ATOM 686 C C . THR A 1 93 ? -11.939 -7.176 16.219 1.00 95.38 93 THR A C 1
ATOM 688 O O . THR A 1 93 ? -12.364 -8.095 16.912 1.00 95.38 93 THR A O 1
ATOM 691 N N . GLY A 1 94 ? -10.842 -6.496 16.561 1.00 94.06 94 GLY A N 1
ATOM 692 C CA . GLY A 1 94 ? -9.978 -6.830 17.697 1.00 94.06 94 GLY A CA 1
ATOM 693 C C . GLY A 1 94 ? -9.163 -8.123 17.529 1.00 94.06 94 GLY A C 1
ATOM 694 O O . GLY A 1 94 ? -8.439 -8.514 18.449 1.00 94.06 94 GLY A O 1
ATOM 695 N N . SER A 1 95 ? -9.245 -8.806 16.378 1.00 95.06 95 SER A N 1
ATOM 696 C CA . SER A 1 95 ? -8.625 -10.121 16.180 1.00 95.06 95 SER A CA 1
ATOM 697 C C . SER A 1 95 ? -7.103 -10.039 16.063 1.00 95.06 95 SER A C 1
ATOM 699 O O . SER A 1 95 ? -6.554 -9.647 15.032 1.00 95.06 95 SER A O 1
ATOM 701 N N . ARG A 1 96 ? -6.392 -10.476 17.110 1.00 92.19 96 ARG A N 1
ATOM 702 C CA . ARG A 1 96 ? -4.918 -10.472 17.150 1.00 92.19 96 ARG A CA 1
ATOM 703 C C . ARG A 1 96 ? -4.266 -11.358 16.086 1.00 92.19 96 ARG A C 1
ATOM 705 O O . ARG A 1 96 ? -3.122 -11.100 15.732 1.00 92.19 96 ARG A O 1
ATOM 712 N N . ALA A 1 97 ? -4.975 -12.352 15.547 1.00 93.88 97 ALA A N 1
ATOM 713 C CA . ALA A 1 97 ? -4.440 -13.236 14.509 1.00 93.88 97 ALA A CA 1
ATOM 714 C C . ALA A 1 97 ? -4.017 -12.468 13.242 1.00 93.88 97 ALA A C 1
ATOM 716 O O . ALA A 1 97 ? -3.026 -12.817 12.606 1.00 93.88 97 ALA A O 1
ATOM 717 N N . LEU A 1 98 ? -4.720 -11.377 12.919 1.00 93.25 98 LEU A N 1
ATOM 718 C CA . LEU A 1 98 ? -4.410 -10.514 11.776 1.00 93.25 98 LEU A CA 1
ATOM 719 C C . LEU A 1 98 ? -3.039 -9.840 11.909 1.00 93.25 98 LEU A C 1
ATOM 721 O O . LEU A 1 98 ? -2.364 -9.599 10.910 1.00 93.25 98 LEU A O 1
ATOM 725 N N . MET A 1 99 ? -2.593 -9.587 13.141 1.00 93.75 99 MET A N 1
ATOM 726 C CA . MET A 1 99 ? -1.320 -8.916 13.403 1.00 93.75 99 MET A CA 1
ATOM 727 C C . MET A 1 99 ? -0.114 -9.766 12.993 1.00 93.75 99 MET A C 1
ATOM 729 O O . MET A 1 99 ? 0.943 -9.208 12.719 1.00 93.75 99 MET A O 1
ATOM 733 N N . TYR A 1 100 ? -0.258 -11.092 12.878 1.00 95.19 100 TYR A N 1
ATOM 734 C CA . TYR A 1 100 ? 0.817 -11.965 12.393 1.00 95.19 100 TYR A CA 1
ATOM 735 C C . TYR A 1 100 ? 1.105 -11.800 10.893 1.00 95.19 100 TYR A C 1
ATOM 737 O O . TYR A 1 100 ? 2.197 -12.142 10.446 1.00 95.19 100 TYR A O 1
ATOM 745 N N . LEU A 1 101 ? 0.161 -11.253 10.117 1.00 96.25 101 LEU A N 1
ATOM 746 C CA . LEU A 1 101 ? 0.340 -10.991 8.684 1.00 96.25 101 LEU A CA 1
ATOM 747 C C . LEU A 1 101 ? 0.988 -9.627 8.409 1.00 96.25 101 LEU A C 1
ATOM 749 O O . LEU A 1 101 ? 1.612 -9.436 7.365 1.00 96.25 101 LEU A O 1
ATOM 753 N N . VAL A 1 102 ? 0.892 -8.692 9.359 1.00 97.19 102 VAL A N 1
ATOM 754 C CA . VAL A 1 102 ? 1.413 -7.324 9.225 1.00 97.19 102 VAL A CA 1
ATOM 755 C C . VAL A 1 102 ? 2.920 -7.299 8.918 1.00 97.19 102 VAL A C 1
ATOM 757 O O . VAL A 1 102 ? 3.303 -6.582 7.992 1.00 97.19 102 VAL A O 1
ATOM 760 N N . PRO A 1 103 ? 3.794 -8.099 9.570 1.00 98.00 103 PRO A N 1
ATOM 761 C CA . PRO A 1 103 ? 5.215 -8.147 9.220 1.00 98.00 103 PRO A CA 1
ATOM 762 C C . PRO A 1 103 ? 5.470 -8.522 7.757 1.00 98.00 103 PRO A C 1
ATOM 764 O O . PRO A 1 103 ? 6.326 -7.912 7.124 1.00 98.00 103 PRO A O 1
ATOM 767 N N . LEU A 1 104 ? 4.692 -9.454 7.192 1.00 98.44 104 LEU A N 1
ATOM 768 C CA . LEU A 1 104 ? 4.814 -9.849 5.783 1.00 98.44 104 LEU A CA 1
ATOM 769 C C . LEU A 1 104 ? 4.474 -8.684 4.848 1.00 98.44 104 LEU A C 1
ATOM 771 O O . LEU A 1 104 ? 5.169 -8.459 3.858 1.00 98.44 104 LEU A O 1
ATOM 775 N N . GLY A 1 105 ? 3.443 -7.907 5.188 1.00 98.56 105 GLY A N 1
ATOM 776 C CA . GLY A 1 105 ? 3.107 -6.687 4.458 1.00 98.56 105 GLY A CA 1
ATOM 777 C C . GLY A 1 105 ? 4.200 -5.618 4.555 1.00 98.56 105 GLY A C 1
ATOM 778 O O . GLY A 1 105 ? 4.539 -4.992 3.553 1.00 98.56 105 GLY A O 1
ATOM 779 N N . GLY A 1 106 ? 4.818 -5.462 5.730 1.00 98.56 106 GLY A N 1
ATOM 780 C CA . GLY A 1 106 ? 5.956 -4.561 5.930 1.00 98.56 106 GLY A CA 1
ATOM 781 C C . GLY A 1 106 ? 7.177 -4.976 5.105 1.00 98.56 106 GLY A C 1
ATOM 782 O O . GLY A 1 106 ? 7.804 -4.140 4.455 1.00 98.56 106 GLY A O 1
ATOM 783 N N . THR A 1 107 ? 7.478 -6.275 5.047 1.00 98.75 107 THR A N 1
ATOM 784 C CA . THR A 1 107 ? 8.521 -6.813 4.164 1.00 98.75 107 THR A CA 1
ATOM 785 C C . THR A 1 107 ? 8.199 -6.546 2.695 1.00 98.75 107 THR A C 1
ATOM 787 O O . THR A 1 107 ? 9.081 -6.116 1.956 1.00 98.75 107 THR A O 1
ATOM 790 N N . ALA A 1 108 ? 6.947 -6.730 2.267 1.00 98.75 108 ALA A N 1
ATOM 791 C CA . ALA A 1 108 ? 6.530 -6.437 0.897 1.00 98.75 108 ALA A CA 1
ATOM 792 C C . ALA A 1 108 ? 6.727 -4.953 0.538 1.00 98.75 108 ALA A C 1
ATOM 794 O O . ALA A 1 108 ? 7.250 -4.646 -0.532 1.00 98.75 108 ALA A O 1
ATOM 795 N N . PHE A 1 109 ? 6.411 -4.031 1.450 1.00 98.75 109 PHE A N 1
ATOM 796 C CA . PHE A 1 109 ? 6.702 -2.608 1.273 1.00 98.75 109 PHE A CA 1
ATOM 797 C C . PHE A 1 109 ? 8.192 -2.316 1.096 1.00 98.75 109 PHE A C 1
ATOM 799 O O . PHE A 1 109 ? 8.568 -1.626 0.147 1.00 98.75 109 PHE A O 1
ATOM 806 N N . ILE A 1 110 ? 9.043 -2.871 1.963 1.00 98.81 110 ILE A N 1
ATOM 807 C CA . ILE A 1 110 ? 10.501 -2.706 1.869 1.00 98.81 110 ILE A CA 1
ATOM 808 C C . ILE A 1 110 ? 11.005 -3.213 0.515 1.00 98.81 110 ILE A C 1
ATOM 810 O O . ILE A 1 110 ? 11.701 -2.488 -0.196 1.00 98.81 110 ILE A O 1
ATOM 814 N N . LEU A 1 111 ? 10.614 -4.430 0.126 1.00 98.69 111 LEU A N 1
ATOM 815 C CA . LEU A 1 111 ? 10.997 -5.016 -1.158 1.00 98.69 111 LEU A CA 1
ATOM 816 C C . LEU A 1 111 ? 10.486 -4.185 -2.339 1.00 98.69 111 LEU A C 1
ATOM 818 O O . LEU A 1 111 ? 11.204 -4.036 -3.324 1.00 98.69 111 LEU A O 1
ATOM 822 N N . GLY A 1 112 ? 9.293 -3.597 -2.227 1.00 98.50 112 GLY A N 1
ATOM 823 C CA . GLY A 1 112 ? 8.731 -2.712 -3.240 1.00 98.50 112 GLY A CA 1
ATOM 824 C C . GLY A 1 112 ? 9.598 -1.480 -3.493 1.00 98.50 112 GLY A C 1
ATOM 825 O O . GLY A 1 112 ? 9.977 -1.207 -4.633 1.00 98.50 112 GLY A O 1
ATOM 826 N N . TRP A 1 113 ? 9.983 -0.762 -2.437 1.00 98.62 113 TRP A N 1
ATOM 827 C CA . TRP A 1 113 ? 10.859 0.407 -2.563 1.00 98.62 113 TRP A CA 1
ATOM 828 C C . TRP A 1 113 ? 12.275 0.047 -3.023 1.00 98.62 113 TRP A C 1
ATOM 830 O O . TRP A 1 113 ? 12.843 0.749 -3.861 1.00 98.62 113 TRP A O 1
ATOM 840 N N . VAL A 1 114 ? 12.835 -1.065 -2.536 1.00 98.50 114 VAL A N 1
ATOM 841 C CA . VAL A 1 114 ? 14.148 -1.557 -2.984 1.00 98.50 114 VAL A CA 1
ATOM 842 C C . VAL A 1 114 ? 14.118 -1.913 -4.471 1.00 98.50 114 VAL A C 1
ATOM 844 O O . VAL A 1 114 ? 15.014 -1.512 -5.212 1.00 98.50 114 VAL A O 1
ATOM 847 N N . ALA A 1 115 ? 13.078 -2.606 -4.937 1.00 97.56 115 ALA A N 1
ATOM 848 C CA . ALA A 1 115 ? 12.915 -2.956 -6.344 1.00 97.56 115 ALA A CA 1
ATOM 849 C C . ALA A 1 115 ? 12.762 -1.708 -7.233 1.00 97.56 115 ALA A C 1
ATOM 851 O O . ALA A 1 115 ? 13.368 -1.630 -8.306 1.00 97.56 115 ALA A O 1
ATOM 852 N N . LEU A 1 116 ? 12.028 -0.691 -6.765 1.00 96.62 116 LEU A N 1
ATOM 853 C CA . LEU A 1 116 ? 11.921 0.599 -7.449 1.00 96.62 116 LEU A CA 1
ATOM 854 C C . LEU A 1 116 ? 13.302 1.256 -7.628 1.00 96.62 116 LEU A C 1
ATOM 856 O O . LEU A 1 116 ? 13.662 1.630 -8.749 1.00 96.62 116 LEU A O 1
ATOM 860 N N . ALA A 1 117 ? 14.083 1.347 -6.546 1.00 96.94 117 ALA A N 1
ATOM 861 C CA . ALA A 1 117 ? 15.432 1.916 -6.558 1.00 96.94 117 ALA A CA 1
ATOM 862 C C . ALA A 1 117 ? 16.382 1.124 -7.470 1.00 96.94 117 ALA A C 1
ATOM 864 O O . ALA A 1 117 ? 17.087 1.701 -8.300 1.00 96.94 117 ALA A O 1
ATOM 865 N N . TRP A 1 118 ? 16.341 -0.206 -7.392 1.00 95.88 118 TRP A N 1
ATOM 866 C CA . TRP A 1 118 ? 17.173 -1.076 -8.216 1.00 95.88 118 TRP A CA 1
ATOM 867 C C . TRP A 1 118 ? 16.856 -0.941 -9.709 1.00 95.88 118 TRP A C 1
ATOM 869 O O . TRP A 1 118 ? 17.761 -0.857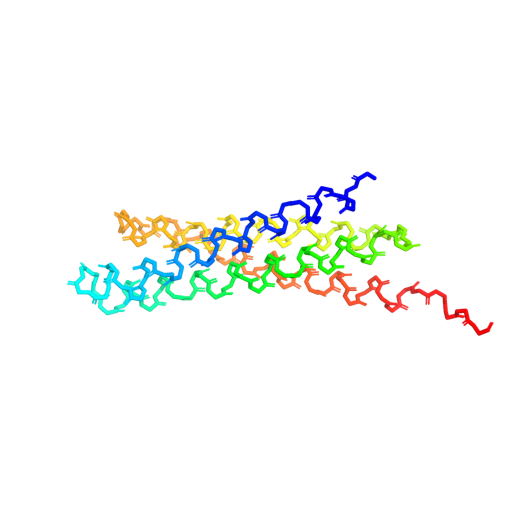 -10.540 1.00 95.88 118 TRP A O 1
ATOM 879 N N . GLY A 1 119 ? 15.571 -0.856 -10.067 1.00 93.50 119 GLY A N 1
ATOM 880 C CA . GLY A 1 119 ? 15.147 -0.608 -11.445 1.00 93.50 119 GLY A CA 1
ATOM 881 C C . GLY A 1 119 ? 15.597 0.755 -11.984 1.00 93.50 119 GLY A C 1
ATOM 882 O O . GLY A 1 119 ? 15.819 0.898 -13.189 1.00 93.50 119 GLY A O 1
ATOM 883 N N . ALA A 1 120 ? 15.776 1.750 -11.108 1.00 90.94 120 ALA A N 1
ATOM 884 C CA . ALA A 1 120 ? 16.355 3.036 -11.484 1.00 90.94 120 ALA A CA 1
ATOM 885 C C . ALA A 1 120 ? 17.863 2.913 -11.763 1.00 90.94 120 ALA A C 1
ATOM 887 O O . ALA A 1 120 ? 18.316 3.366 -12.815 1.00 90.94 120 ALA A O 1
ATOM 888 N N . TRP A 1 121 ? 18.626 2.248 -10.890 1.00 90.75 121 TRP A N 1
ATOM 889 C CA . TRP A 1 121 ? 20.079 2.081 -11.049 1.00 90.75 121 TRP A CA 1
ATOM 890 C C . TRP A 1 121 ? 20.487 1.165 -12.204 1.00 90.75 121 TRP A C 1
ATOM 892 O O . TRP A 1 121 ? 21.500 1.424 -12.846 1.00 90.75 121 TRP A O 1
ATOM 902 N N . GLY A 1 122 ? 19.694 0.136 -12.515 1.00 76.50 122 GLY A N 1
ATOM 903 C CA . GLY A 1 122 ? 19.943 -0.773 -13.643 1.00 76.50 122 GLY A CA 1
ATOM 904 C C . GLY A 1 122 ? 19.703 -0.157 -15.028 1.00 76.50 122 GLY A C 1
ATOM 905 O O . GLY A 1 122 ? 19.793 -0.851 -16.038 1.00 76.50 122 GLY A O 1
ATOM 906 N N . SER A 1 123 ? 19.361 1.130 -15.093 1.00 64.50 123 SER A N 1
ATOM 907 C CA . SER A 1 123 ? 19.135 1.855 -16.341 1.00 64.50 123 SER A CA 1
ATOM 908 C C . SER A 1 123 ? 20.469 2.205 -17.005 1.00 64.50 123 SER A C 1
ATOM 910 O O . SER A 1 123 ? 21.257 2.914 -16.375 1.00 64.50 123 SER A O 1
ATOM 912 N N . PRO A 1 124 ? 20.723 1.815 -18.272 1.00 59.47 124 PRO A N 1
ATOM 913 C CA . PRO A 1 124 ? 21.818 2.403 -19.032 1.00 59.47 124 PRO A CA 1
ATOM 914 C C . PRO A 1 124 ? 21.617 3.919 -19.028 1.00 59.47 124 PRO A C 1
ATOM 916 O O . PRO A 1 124 ? 20.555 4.401 -19.430 1.00 59.47 124 PRO A O 1
ATOM 919 N N . ARG A 1 125 ? 22.593 4.668 -18.505 1.00 64.00 125 ARG A N 1
ATOM 920 C CA . ARG A 1 125 ? 22.580 6.127 -18.613 1.00 64.00 125 ARG A CA 1
ATOM 921 C C . ARG A 1 125 ? 22.712 6.438 -20.098 1.00 64.00 125 ARG A C 1
ATOM 923 O O . ARG A 1 125 ? 23.763 6.182 -20.675 1.00 64.00 125 ARG A O 1
ATOM 930 N N . LEU A 1 126 ? 21.635 6.916 -20.711 1.00 56.53 126 LEU A N 1
ATOM 931 C CA . LEU A 1 126 ? 21.707 7.531 -22.029 1.00 56.53 126 LEU A CA 1
ATOM 932 C C . LEU A 1 126 ? 22.436 8.866 -21.821 1.00 56.53 126 LEU A C 1
ATOM 934 O O . LEU A 1 126 ? 21.829 9.832 -21.361 1.00 56.53 126 LEU A O 1
ATOM 938 N N . LEU A 1 127 ? 23.758 8.836 -22.008 1.00 49.59 127 LEU A N 1
ATOM 939 C CA . LEU A 1 127 ? 24.570 10.014 -22.309 1.00 49.59 127 LEU A CA 1
ATOM 940 C C . LEU A 1 127 ? 24.405 10.346 -23.792 1.00 49.59 127 LEU A C 1
ATOM 942 O O . LEU A 1 127 ? 24.342 9.381 -24.589 1.00 49.59 127 LEU A O 1
#

Secondary structure (DSSP, 8-state):
-HHHHHHHHHHHHHHHHHHHHHHIIIIITTTS-HHHHHHHHHHHHHHHHHHHHHHHHHHHHHH---HHHHHHHHHHHHHIIIIIIHHHHHHHH--GGGGGTHHHHHHHHHHHHHHHHHHHHTS----

Sequence (127 aa):
MPAHGFLGLGGLLAAAAVALGALGAHAFKNCLAPQQLETFHTAVHYHMIHAIGLIIVGLLSLHRRCVMWDAAGWAMLAGIVLFSGCLYLWVATGSRALMYLVPLGGTAFILGWVALAWGAWGSPRLL

pLDDT: mean 94.05, std 9.16, range [49.59, 98.88]

Radius of gyration: 16.0 Å; chains: 1; bounding box: 40×26×44 Å

Foldseek 3Di:
DCLVVLQVQLVVLLVVLVVLVVCLVPVCVVPADPVLSVLSVVLSVLSNVLSVVSNVLSVVVVVDDDVLSVLLNVLSVQLNCLASVLSVVCSVPVDCVSVVSNVVSVVSNVSSVVSVVVSVVPDDPPD